Protein 1X91 (pdb70)

Secondary structure (DSSP, 8-state):
--STTTGGGGSS-HHHHHHHHHHTT--SSHHHHHHHHHHHHHHHHHHHHHHHHHHHHH---HHHHHHHHHHHHHHHHHHHHHHHHHHHHHTT-HHHHHHHHHHHHHHHHHHHHHHTT-SS--HHHHHHHHHHHHHHHHHHHHHHHSPP-

GO terms:
  GO:0048046 apoplast (C, IDA)
  GO:0005515 protein binding (F, IPI)
  GO:0009860 pollen tube growth (P, IDA)
  GO:0046910 pectinesterase inhibitor activity (F, IDA)

CATH classification: 1.20.140.40

Foldseek 3Di:
DACLVPVLVQFPCSVLSVCVCVVVVADSPLLRNLVVLLVVLLVLLVVLLVVLVVVLVVPDDPLSNVLSVLLNVLSVVLNVLSVQLVVCSVVLQLVRNLVSLVSS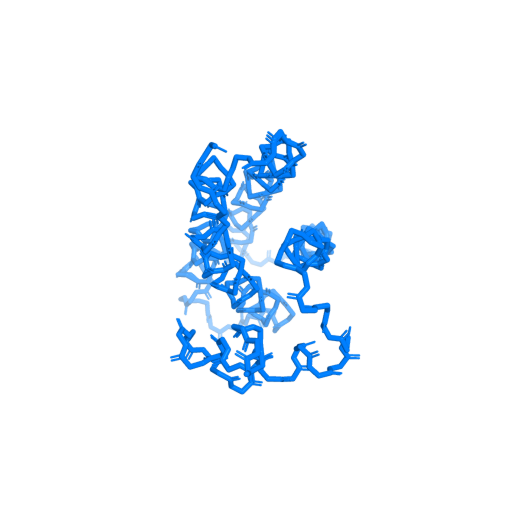LVSLVSSLVSCVPPPDDDVSSNVSSVSSNRSSRSSNSSSVPGDHD

Radius of gyration: 15.78 Å; Cα contacts (8 Å, |Δi|>4): 191; chains: 1; bounding box: 37×51×26 Å

Sequence (149 aa):
SSEMSTICDKTLNPSFCLKFLNTKFASANLQALAKTTLDSTQARATTQTLKKLQSIIDGGVDPRSKLAYRSCVDEYESSAIGNLEEAFFEHLASSGDGMMGMNMKVSSAALDGADTCLDDDVKRLRSVDSSVVNNSKTIKNLCGIALVISNMLPRN

Structure (mmCIF, N/CA/C/O backbone):
data_1X91
#
_entry.id   1X91
#
_cell.length_a   108.399
_cell.length_b   62.440
_cell.length_c   23.338
_cell.angle_alpha   90.00
_cell.angle_beta   94.05
_cell.angle_gamma   90.00
#
_symmetry.space_group_name_H-M   'C 1 2 1'
#
loop_
_entity.id
_entity.type
_entity.pdbx_description
1 polymer 'invertase/pectin methylesterase inhibitor family protein'
2 water water
#
loop_
_atom_site.group_PDB
_atom_site.id
_atom_site.type_symbol
_atom_site.label_atom_id
_atom_site.label_alt_id
_atom_site.label_comp_id
_atom_site.label_asym_id
_atom_site.label_entity_id
_atom_site.label_seq_id
_atom_site.pdbx_PDB_ins_code
_atom_site.Cartn_x
_atom_site.Cartn_y
_atom_site.Cartn_z
_atom_site.occupancy
_atom_site.B_iso_or_equiv
_atom_site.auth_seq_id
_atom_site.auth_comp_id
_atom_site.auth_asym_id
_atom_site.auth_atom_id
_atom_site.pdbx_PDB_model_num
ATOM 1 N N . SER A 1 5 ? 38.422 1.524 -5.247 1.00 38.83 1 SER A N 1
ATOM 2 C CA . SER A 1 5 ? 37.845 2.887 -5.088 1.00 38.35 1 SER A CA 1
ATOM 3 C C . SER A 1 5 ? 38.760 3.781 -4.241 1.00 36.81 1 SER A C 1
ATOM 4 O O . SER A 1 5 ? 39.003 3.501 -3.061 1.00 37.81 1 SER A O 1
ATOM 7 N N . SER A 1 6 ? 39.238 4.867 -4.845 1.00 34.84 2 SER A N 1
ATOM 8 C CA . SER A 1 6 ? 40.033 5.866 -4.130 1.00 31.82 2 SER A CA 1
ATOM 9 C C . SER A 1 6 ? 39.247 6.512 -2.991 1.00 30.18 2 SER A C 1
ATOM 10 O O . SER A 1 6 ? 38.024 6.602 -3.031 1.00 28.55 2 SER A O 1
ATOM 13 N N . GLU A 1 7 ? 39.970 6.992 -1.985 1.00 27.79 3 GLU A N 1
ATOM 14 C CA . GLU A 1 7 ? 39.350 7.726 -0.884 1.00 26.54 3 GLU A CA 1
ATOM 15 C C . GLU A 1 7 ? 38.658 8.956 -1.444 1.00 24.91 3 GLU A C 1
ATOM 16 O O . GLU A 1 7 ? 37.559 9.281 -1.047 1.00 24.66 3 GLU A O 1
ATOM 22 N N . MET A 1 8 ? 39.327 9.663 -2.364 1.00 23.18 4 MET A N 1
ATOM 23 C CA . MET A 1 8 ? 38.773 10.883 -2.943 1.00 21.56 4 MET A CA 1
ATOM 24 C C . MET A 1 8 ? 37.383 10.673 -3.523 1.00 22.10 4 MET A C 1
ATOM 25 O O . MET A 1 8 ? 36.500 11.568 -3.436 1.00 20.43 4 MET A O 1
ATOM 30 N N . SER A 1 9 ? 37.180 9.525 -4.160 1.00 22.31 5 SER A N 1
ATOM 31 C CA . SER A 1 9 ? 35.916 9.303 -4.872 1.00 22.65 5 SER A CA 1
ATOM 32 C C . SER A 1 9 ? 34.681 9.270 -3.965 1.00 23.01 5 SER A C 1
ATOM 33 O O . SER A 1 9 ? 33.551 9.396 -4.481 1.00 21.88 5 SER A O 1
ATOM 36 N N . THR A 1 10 ? 34.880 9.067 -2.656 1.00 23.54 6 THR A N 1
ATOM 37 C CA . THR A 1 10 ? 33.784 9.035 -1.683 1.00 24.18 6 THR A CA 1
ATOM 38 C C . THR A 1 10 ? 33.942 9.946 -0.483 1.00 23.91 6 THR A C 1
ATOM 39 O O . THR A 1 10 ? 33.084 9.935 0.398 1.00 24.67 6 THR A O 1
ATOM 43 N N . ILE A 1 11 ? 34.990 10.760 -0.451 1.00 23.26 7 ILE A N 1
ATOM 44 C CA . ILE A 1 11 ? 35.330 11.576 0.723 1.00 22.35 7 ILE A CA 1
ATOM 45 C C . ILE A 1 11 ? 34.267 12.592 1.219 1.00 20.44 7 ILE A C 1
ATOM 46 O O . ILE A 1 11 ? 34.289 13.058 2.353 1.00 19.76 7 ILE A O 1
ATOM 51 N N . CYS A 1 12 ? 33.320 12.941 0.364 1.00 19.51 8 CYS A N 1
ATOM 52 C CA . CYS A 1 12 ? 32.359 13.940 0.686 1.00 18.90 8 CYS A CA 1
ATOM 53 C C . CYS A 1 12 ? 31.425 13.546 1.794 1.00 20.20 8 CYS A C 1
ATOM 54 O O . CYS A 1 12 ? 30.864 14.410 2.445 1.00 20.83 8 CYS A O 1
ATOM 57 N N . ASP A 1 13 ? 31.280 12.234 2.027 1.00 21.11 9 ASP A N 1
ATOM 58 C CA . ASP A 1 13 ? 30.408 11.763 3.107 1.00 22.71 9 ASP A CA 1
ATOM 59 C C . ASP A 1 13 ? 30.864 12.140 4.514 1.00 23.20 9 ASP A C 1
ATOM 60 O O . ASP A 1 13 ? 30.092 12.015 5.471 1.00 23.62 9 ASP A O 1
ATOM 65 N N . LYS A 1 14 ? 32.083 12.665 4.624 1.00 23.20 10 LYS A N 1
ATOM 66 C CA . LYS A 1 14 ? 32.670 13.039 5.896 1.00 24.10 10 LYS A CA 1
ATOM 67 C C . LYS A 1 14 ? 32.662 14.544 6.158 1.00 24.71 10 LYS A C 1
ATOM 68 O O . LYS A 1 14 ? 33.282 15.018 7.127 1.00 25.11 10 LYS A O 1
ATOM 74 N N . THR A 1 15 ? 31.901 15.279 5.352 1.00 25.04 11 THR A N 1
ATOM 75 C CA . THR A 1 15 ? 31.784 16.749 5.454 1.00 25.28 11 THR A CA 1
ATOM 76 C C . THR A 1 15 ? 30.391 17.231 5.845 1.00 24.71 11 THR A C 1
ATOM 77 O O . THR A 1 15 ? 29.432 16.489 5.742 1.00 25.85 11 THR A O 1
ATOM 81 N N . LEU A 1 16 ? 30.284 18.497 6.297 1.00 25.22 12 LEU A N 1
ATOM 82 C CA . LEU A 1 16 ? 29.011 19.099 6.711 1.00 24.63 12 LEU A CA 1
ATOM 83 C C . LEU A 1 16 ? 28.097 19.479 5.573 1.00 24.42 12 LEU A C 1
ATOM 84 O O . LEU A 1 16 ? 26.871 19.520 5.741 1.00 24.89 12 LEU A O 1
ATOM 89 N N . ASN A 1 17 ? 28.687 19.747 4.397 1.00 22.75 13 ASN A N 1
ATOM 90 C CA . ASN A 1 17 ? 27.907 20.045 3.218 1.00 22.59 13 ASN A CA 1
ATOM 91 C C . ASN A 1 17 ? 28.459 19.123 2.139 1.00 21.28 13 ASN A C 1
ATOM 92 O O . ASN A 1 17 ? 29.360 19.480 1.367 1.00 19.75 13 ASN A O 1
ATOM 97 N N . PRO A 1 18 ? 27.957 17.897 2.106 1.00 21.02 14 PRO A N 1
ATOM 98 C CA . PRO A 1 18 ? 28.389 16.997 1.034 1.00 19.16 14 PRO A CA 1
ATOM 99 C C . PRO A 1 18 ? 28.038 17.546 -0.347 1.00 18.00 14 PRO A C 1
ATOM 100 O O . PRO A 1 18 ? 28.859 17.298 -1.233 1.00 18.05 14 PRO A O 1
ATOM 104 N N . SER A 1 19 ? 26.914 18.248 -0.555 1.00 16.80 15 SER A N 1
ATOM 105 C CA . SER A 1 19 ? 26.587 18.827 -1.861 1.00 16.51 15 SER A CA 1
ATOM 106 C C . SER A 1 19 ? 27.734 19.726 -2.319 1.00 15.89 15 SER A C 1
ATOM 107 O O . SER A 1 19 ? 28.218 19.610 -3.445 1.00 15.86 15 SER A O 1
ATOM 110 N N . PHE A 1 20 ? 28.156 20.624 -1.442 1.00 15.88 16 PHE A N 1
ATOM 111 C CA . PHE A 1 20 ? 29.266 21.508 -1.789 1.00 15.40 16 PHE A CA 1
ATOM 112 C C . PHE A 1 20 ? 30.520 20.745 -2.171 1.00 14.75 16 PHE A C 1
ATOM 113 O O . PHE A 1 20 ? 31.195 21.064 -3.168 1.00 14.98 16 PHE A O 1
ATOM 121 N N . CYS A 1 21 ? 30.855 19.733 -1.391 1.00 13.35 17 CYS A N 1
ATOM 122 C CA . CYS A 1 21 ? 32.049 18.943 -1.589 1.00 14.27 17 CYS A CA 1
ATOM 123 C C . CYS A 1 21 ? 31.966 18.189 -2.909 1.00 13.64 17 CYS A C 1
ATOM 124 O O . CYS A 1 21 ? 32.909 18.189 -3.655 1.00 14.02 17 CYS A O 1
ATOM 127 N N . LEU A 1 22 ? 30.814 17.590 -3.203 1.00 14.51 18 LEU A N 1
ATOM 128 C CA . LEU A 1 22 ? 30.633 16.920 -4.482 1.00 14.31 18 LEU A CA 1
ATOM 129 C C . LEU A 1 22 ? 30.794 17.882 -5.646 1.00 13.44 18 LEU A C 1
ATOM 130 O O . LEU A 1 22 ? 31.442 17.574 -6.618 1.00 14.24 18 LEU A O 1
ATOM 135 N N . LYS A 1 23 ? 30.204 19.062 -5.548 1.00 14.16 19 LYS A N 1
ATOM 136 C CA . LYS A 1 23 ? 30.382 20.060 -6.556 1.00 14.55 19 LYS A CA 1
ATOM 137 C C . LYS A 1 23 ? 31.851 20.393 -6.739 1.00 15.10 19 LYS A C 1
ATOM 138 O O . LYS A 1 23 ? 32.369 20.442 -7.856 1.00 14.88 19 LYS A O 1
ATOM 144 N N . PHE A 1 24 ? 32.518 20.647 -5.627 1.00 14.49 20 PHE A N 1
ATOM 145 C CA . PHE A 1 24 ? 33.924 21.045 -5.663 1.00 14.86 20 PHE A CA 1
ATOM 146 C C . PHE A 1 24 ? 34.814 19.978 -6.298 1.00 14.83 20 PHE A C 1
ATOM 147 O O . PHE A 1 24 ? 35.637 20.288 -7.209 1.00 16.37 20 PHE A O 1
ATOM 155 N N . LEU A 1 25 ? 34.684 18.727 -5.886 1.00 14.77 21 LEU A N 1
ATOM 156 C CA . LEU A 1 25 ? 35.606 17.714 -6.384 1.00 15.67 21 LEU A CA 1
ATOM 157 C C . LEU A 1 25 ? 35.313 17.354 -7.833 1.00 15.57 21 LEU A C 1
ATOM 158 O O . LEU A 1 25 ? 36.239 17.051 -8.600 1.00 16.55 21 LEU A O 1
ATOM 163 N N . ASN A 1 26 ? 34.042 17.388 -8.222 1.00 14.85 22 ASN A N 1
ATOM 164 C CA . ASN A 1 26 ? 33.729 17.154 -9.627 1.00 15.04 22 ASN A CA 1
ATOM 165 C C . ASN A 1 26 ? 34.132 18.305 -10.539 1.00 17.51 22 ASN A C 1
ATOM 166 O O . ASN A 1 26 ? 34.678 18.071 -11.623 1.00 17.18 22 ASN A O 1
ATOM 171 N N . THR A 1 27 ? 33.877 19.533 -10.095 1.00 18.51 23 THR A N 1
ATOM 172 C CA . THR A 1 27 ? 34.140 20.719 -10.924 1.00 21.26 23 THR A CA 1
ATOM 173 C C . THR A 1 27 ? 35.610 20.794 -11.253 1.00 22.17 23 THR A C 1
ATOM 174 O O . THR A 1 27 ? 35.986 21.242 -12.367 1.00 22.71 23 THR A O 1
ATOM 178 N N . LYS A 1 28 ? 36.442 20.357 -10.310 1.00 23.52 24 LYS A N 1
ATOM 179 C CA . LYS A 1 28 ? 37.893 20.396 -10.446 1.00 24.90 24 LYS A CA 1
ATOM 180 C C . LYS A 1 28 ? 38.570 19.041 -10.720 1.00 24.84 24 LYS A C 1
ATOM 181 O O . LYS A 1 28 ? 39.801 18.878 -10.552 1.00 25.80 24 LYS A O 1
ATOM 187 N N . PHE A 1 29 ? 37.784 18.074 -11.179 1.00 22.48 25 PHE A N 1
ATOM 188 C CA . PHE A 1 29 ? 38.275 16.747 -11.461 1.00 22.05 25 PHE A CA 1
ATOM 189 C C . PHE A 1 29 ? 39.381 16.351 -10.509 1.00 22.96 25 PHE A C 1
ATOM 190 O O . PHE A 1 29 ? 40.548 16.228 -10.876 1.00 23.55 25 PHE A O 1
ATOM 198 N N . ALA A 1 30 ? 38.993 16.172 -9.270 1.00 21.39 26 ALA A N 1
ATOM 199 C CA . ALA A 1 30 ? 39.931 16.123 -8.171 1.00 20.68 26 ALA A CA 1
ATOM 200 C C . ALA A 1 30 ? 40.913 14.988 -8.375 1.00 20.08 26 ALA A C 1
ATOM 201 O O . ALA A 1 30 ? 40.518 13.874 -8.762 1.00 20.43 26 ALA A O 1
ATOM 203 N N . SER A 1 31 ? 42.190 15.266 -8.097 1.00 18.06 27 SER A N 1
ATOM 204 C CA . SER A 1 31 ? 43.206 14.237 -8.075 1.00 18.44 27 SER A CA 1
ATOM 205 C C . SER A 1 31 ? 42.856 13.159 -7.077 1.00 17.45 27 SER A C 1
ATOM 206 O O . SER A 1 31 ? 42.301 13.427 -5.986 1.00 17.94 27 SER A O 1
ATOM 209 N N . ALA A 1 32 ? 43.163 11.924 -7.427 1.00 18.63 28 ALA A N 1
ATOM 210 C CA . ALA A 1 32 ? 43.056 10.837 -6.472 1.00 18.90 28 ALA A CA 1
ATOM 211 C C . ALA A 1 32 ? 44.266 10.763 -5.553 1.00 18.21 28 ALA A C 1
ATOM 212 O O . ALA A 1 32 ? 44.243 10.015 -4.584 1.00 19.77 28 ALA A O 1
ATOM 214 N N . ASN A 1 33 ? 45.320 11.520 -5.868 1.00 17.25 29 ASN A N 1
ATOM 215 C CA . ASN A 1 33 ? 46.542 11.634 -5.042 1.00 16.62 29 ASN A CA 1
ATOM 216 C C . ASN A 1 33 ? 46.243 12.607 -3.909 1.00 16.33 29 ASN A C 1
ATOM 217 O O . ASN A 1 33 ? 46.002 13.751 -4.174 1.00 13.61 29 ASN A O 1
ATOM 222 N N . LEU A 1 34 ? 46.180 12.136 -2.668 1.00 15.72 30 LEU A N 1
ATOM 223 C CA . LEU A 1 34 ? 45.699 13.004 -1.578 1.00 14.93 30 LEU A CA 1
ATOM 224 C C . LEU A 1 34 ? 46.611 14.193 -1.314 1.00 14.51 30 LEU A C 1
ATOM 225 O O . LEU A 1 34 ? 46.120 15.241 -0.951 1.00 12.71 30 LEU A O 1
ATOM 230 N N . GLN A 1 35 ? 47.896 14.068 -1.532 1.00 13.96 31 GLN A N 1
ATOM 231 C CA . GLN A 1 35 ? 48.798 15.193 -1.353 1.00 13.38 31 GLN A CA 1
ATOM 232 C C . GLN A 1 35 ? 48.475 16.285 -2.386 1.00 13.83 31 GLN A C 1
ATOM 233 O O . GLN A 1 35 ? 48.406 17.481 -2.071 1.00 12.60 31 GLN A O 1
ATOM 239 N N . ALA A 1 36 ? 48.269 15.890 -3.633 1.00 11.77 32 ALA A N 1
ATOM 240 C CA . ALA A 1 36 ? 47.921 16.828 -4.678 1.00 10.97 32 ALA A CA 1
ATOM 241 C C . ALA A 1 36 ? 46.568 17.452 -4.433 1.00 12.12 32 ALA A C 1
ATOM 242 O O . ALA A 1 36 ? 46.379 18.649 -4.644 1.00 12.14 32 ALA A O 1
ATOM 244 N N . LEU A 1 37 ? 45.594 16.644 -4.001 1.00 10.99 33 LEU A N 1
ATOM 245 C CA . LEU A 1 37 ? 44.273 17.169 -3.707 1.00 11.08 33 LEU A CA 1
ATOM 246 C C . LEU A 1 37 ? 44.273 18.130 -2.480 1.00 10.60 33 LEU A C 1
ATOM 247 O O . LEU A 1 37 ? 43.592 19.149 -2.527 1.00 9.90 33 LEU A O 1
ATOM 252 N N . ALA A 1 38 ? 45.058 17.849 -1.448 1.00 11.38 34 ALA A N 1
ATOM 253 C CA . ALA A 1 38 ? 45.267 18.806 -0.348 1.00 10.52 34 ALA A CA 1
ATOM 254 C C . ALA A 1 38 ? 45.743 20.140 -0.871 1.00 10.17 34 ALA A C 1
ATOM 255 O O . ALA A 1 38 ? 45.234 21.184 -0.445 1.00 9.75 34 ALA A O 1
ATOM 257 N N . LYS A 1 39 ? 46.690 20.126 -1.805 1.00 9.53 35 LYS A N 1
ATOM 258 C CA . LYS A 1 39 ? 47.265 21.390 -2.281 1.00 10.41 35 LYS A CA 1
ATOM 259 C C . LYS A 1 39 ? 46.225 22.145 -3.104 1.00 9.54 35 LYS A C 1
ATOM 260 O O . LYS A 1 39 ? 46.052 23.381 -2.910 1.00 11.02 35 LYS A O 1
ATOM 266 N N . THR A 1 40 ? 45.504 21.474 -4.002 1.00 8.96 36 THR A N 1
ATOM 267 C CA . THR A 1 40 ? 44.523 22.260 -4.782 1.00 10.48 36 THR A CA 1
ATOM 268 C C . THR A 1 40 ? 43.400 22.752 -3.908 1.00 10.25 36 THR A C 1
ATOM 269 O O . THR A 1 40 ? 42.869 23.837 -4.169 1.00 10.30 36 THR A O 1
ATOM 273 N N . THR A 1 41 ? 43.041 22.048 -2.862 1.00 8.77 37 THR A N 1
ATOM 274 C CA . THR A 1 41 ? 42.020 22.496 -1.944 1.00 10.91 37 THR A CA 1
ATOM 275 C C . THR A 1 41 ? 42.471 23.726 -1.171 1.00 9.60 37 THR A C 1
ATOM 276 O O . THR A 1 41 ? 41.716 24.678 -1.023 1.00 10.05 37 THR A O 1
ATOM 280 N N . LEU A 1 42 ? 43.683 23.668 -0.650 1.00 10.37 38 LEU A N 1
ATOM 281 C CA . LEU A 1 42 ? 44.272 24.833 0.005 1.00 10.44 38 LEU A CA 1
ATOM 282 C C . LEU A 1 42 ? 44.322 26.034 -0.940 1.00 10.52 38 LEU A C 1
ATOM 283 O O . LEU A 1 42 ? 44.054 27.180 -0.517 1.00 9.78 38 LEU A O 1
ATOM 288 N N . ASP A 1 43 ? 44.685 25.818 -2.185 1.00 9.73 39 ASP A N 1
ATOM 289 C CA . ASP A 1 43 ? 44.735 26.918 -3.144 1.00 9.60 39 ASP A CA 1
ATOM 290 C C . ASP A 1 43 ? 43.392 27.593 -3.224 1.00 9.33 39 ASP A C 1
ATOM 291 O O . ASP A 1 43 ? 43.298 28.816 -3.185 1.00 9.80 39 ASP A O 1
ATOM 296 N N . SER A 1 44 ? 42.317 26.821 -3.347 1.00 9.41 40 SER A N 1
ATOM 297 C CA . SER A 1 44 ? 41.007 27.445 -3.503 1.00 9.47 40 SER A CA 1
ATOM 298 C C . SER A 1 44 ? 40.631 28.210 -2.251 1.00 9.15 40 SER A C 1
ATOM 299 O O . SER A 1 44 ? 39.980 29.285 -2.296 1.00 10.30 40 SER A O 1
ATOM 302 N N . THR A 1 45 ? 40.967 27.642 -1.108 1.00 9.60 41 THR A N 1
ATOM 303 C CA . THR A 1 45 ? 40.610 28.203 0.184 1.00 10.24 41 THR A CA 1
ATOM 304 C C . THR A 1 45 ? 41.329 29.523 0.370 1.00 10.48 41 THR A C 1
ATOM 305 O O . THR A 1 45 ? 40.693 30.541 0.738 1.00 9.98 41 THR A O 1
ATOM 309 N N . GLN A 1 46 ? 42.615 29.562 0.071 1.00 10.59 42 GLN A N 1
ATOM 310 C CA . GLN A 1 46 ? 43.393 30.809 0.226 1.00 12.18 42 GLN A CA 1
ATOM 311 C C . GLN A 1 46 ? 42.885 31.864 -0.750 1.00 11.94 42 GLN A C 1
ATOM 312 O O . GLN A 1 46 ? 42.799 33.055 -0.389 1.00 12.38 42 GLN A O 1
ATOM 318 N N . ALA A 1 47 ? 42.572 31.458 -1.980 1.00 10.87 43 ALA A N 1
ATOM 319 C CA . ALA A 1 47 ? 42.047 32.454 -2.970 1.00 11.21 43 ALA A CA 1
ATOM 320 C C . ALA A 1 47 ? 40.754 33.049 -2.437 1.00 12.89 43 ALA A C 1
ATOM 321 O O . ALA A 1 47 ? 40.585 34.261 -2.481 1.00 12.52 43 ALA A O 1
ATOM 323 N N . ARG A 1 48 ? 39.844 32.238 -1.937 1.00 13.07 44 ARG A N 1
ATOM 324 C CA . ARG A 1 48 ? 38.591 32.728 -1.374 1.00 13.50 44 ARG A CA 1
ATOM 325 C C . ARG A 1 48 ? 38.775 33.664 -0.173 1.00 14.18 44 ARG A C 1
ATOM 326 O O . ARG A 1 48 ? 38.098 34.667 -0.055 1.00 13.61 44 ARG A O 1
ATOM 334 N N . ALA A 1 49 ? 39.726 33.353 0.692 1.00 12.70 45 ALA A N 1
ATOM 335 C CA . ALA A 1 49 ? 39.996 34.131 1.891 1.00 12.53 45 ALA A CA 1
ATOM 336 C C . ALA A 1 49 ? 40.496 35.482 1.507 1.00 13.15 45 ALA A C 1
ATOM 337 O O . ALA A 1 49 ? 40.049 36.516 2.037 1.00 14.95 45 ALA A O 1
ATOM 339 N N A THR A 1 50 ? 41.401 35.497 0.547 0.50 12.84 46 THR A N 1
ATOM 340 N N B THR A 1 50 ? 41.632 35.496 0.407 0.50 13.86 46 THR A N 1
ATOM 341 C CA A THR A 1 50 ? 41.988 36.729 0.070 0.50 14.12 46 THR A CA 1
ATOM 342 C CA B THR A 1 50 ? 42.224 36.828 0.157 0.50 15.03 46 THR A CA 1
ATOM 343 C C A THR A 1 50 ? 40.932 37.614 -0.613 0.50 13.55 46 THR A C 1
ATOM 344 C C B THR A 1 50 ? 41.179 37.698 -0.542 0.50 14.99 46 THR A C 1
ATOM 345 O O A THR A 1 50 ? 40.879 38.827 -0.399 0.50 15.52 46 THR A O 1
ATOM 346 O O B THR A 1 50 ? 40.999 38.883 -0.246 0.50 17.06 46 THR A O 1
ATOM 353 N N . GLN A 1 51 ? 40.090 37.016 -1.429 1.00 14.27 47 GLN A N 1
ATOM 354 C CA . GLN A 1 51 ? 39.002 37.771 -2.073 1.00 14.46 47 GLN A CA 1
ATOM 355 C C . GLN A 1 51 ? 38.083 38.361 -1.010 1.00 14.72 47 GLN A C 1
ATOM 356 O O . GLN A 1 51 ? 37.570 39.493 -1.164 1.00 15.76 47 GLN A O 1
ATOM 362 N N . THR A 1 52 ? 37.811 37.607 0.043 1.00 15.37 48 THR A N 1
ATOM 363 C CA . THR A 1 52 ? 36.861 38.023 1.073 1.00 14.44 48 THR A CA 1
ATOM 364 C C . THR A 1 52 ? 37.411 39.160 1.879 1.00 14.67 48 THR A C 1
ATOM 365 O O . THR A 1 52 ? 36.661 40.105 2.221 1.00 14.92 48 THR A O 1
ATOM 369 N N . LEU A 1 53 ? 38.695 39.096 2.233 1.00 14.55 49 LEU A N 1
ATOM 370 C CA . LEU A 1 53 ? 39.348 40.246 2.879 1.00 15.50 49 LEU A CA 1
ATOM 371 C C . LEU A 1 53 ? 39.176 41.538 2.039 1.00 16.24 49 LEU A C 1
ATOM 372 O O . LEU A 1 53 ? 38.791 42.584 2.586 1.00 16.48 49 LEU A O 1
ATOM 377 N N . LYS A 1 54 ? 39.394 41.443 0.741 1.00 16.68 50 LYS A N 1
ATOM 378 C CA . LYS A 1 54 ? 39.205 42.575 -0.148 1.00 18.25 50 LYS A CA 1
ATOM 379 C C . LYS A 1 54 ? 37.779 43.085 -0.187 1.00 18.47 50 LYS A C 1
ATOM 380 O O . LYS A 1 54 ? 37.562 44.298 -0.132 1.00 19.08 50 LYS A O 1
ATOM 386 N N . LYS A 1 55 ? 36.818 42.177 -0.247 1.00 18.01 51 LYS A N 1
ATOM 387 C CA . LYS A 1 55 ? 35.411 42.545 -0.227 1.00 18.22 51 LYS A CA 1
ATOM 388 C C . LYS A 1 55 ? 35.077 43.257 1.075 1.00 16.59 51 LYS A C 1
ATOM 389 O O . LYS A 1 55 ? 34.393 44.272 1.053 1.00 17.66 51 LYS A O 1
ATOM 395 N N . LEU A 1 56 ? 35.505 42.715 2.212 1.00 15.21 52 LEU A N 1
ATOM 396 C CA . LEU A 1 56 ? 35.234 43.323 3.525 1.00 14.58 52 LEU A CA 1
ATOM 397 C C . LEU A 1 56 ? 35.757 44.772 3.592 1.00 15.90 52 LEU A C 1
ATOM 398 O O . LEU A 1 56 ? 35.052 45.708 4.093 1.00 16.30 52 LEU A O 1
ATOM 403 N N . GLN A 1 57 ? 36.982 44.959 3.106 1.00 17.30 53 GLN A N 1
ATOM 404 C CA . GLN A 1 57 ? 37.579 46.289 3.116 1.00 18.88 53 GLN A CA 1
ATOM 405 C C . GLN A 1 57 ? 36.802 47.240 2.243 1.00 18.31 53 GLN A C 1
ATOM 406 O O . GLN A 1 57 ? 36.668 48.429 2.617 1.00 19.75 53 GLN A O 1
ATOM 412 N N . SER A 1 58 ? 36.308 46.764 1.107 1.00 18.96 54 SER A N 1
ATOM 413 C CA . SER A 1 58 ? 35.527 47.585 0.182 1.00 19.52 54 SER A CA 1
ATOM 414 C C . SER A 1 58 ? 34.244 48.045 0.866 1.00 19.50 54 SER A C 1
ATOM 415 O O . SER A 1 58 ? 33.833 49.231 0.759 1.00 20.17 54 SER A O 1
ATOM 418 N N . ILE A 1 59 ? 33.601 47.129 1.578 1.00 18.60 55 ILE A N 1
ATOM 419 C CA . ILE A 1 59 ? 32.334 47.444 2.267 1.00 18.15 55 ILE A CA 1
ATOM 420 C C . ILE A 1 59 ? 32.587 48.502 3.353 1.00 18.08 55 ILE A C 1
ATOM 421 O O . ILE A 1 59 ? 31.887 49.530 3.439 1.00 18.12 55 ILE A O 1
ATOM 426 N N . ILE A 1 60 ? 33.581 48.269 4.191 1.00 17.27 56 ILE A N 1
ATOM 427 C CA . ILE A 1 60 ? 33.961 49.193 5.239 1.00 17.80 56 ILE A CA 1
ATOM 428 C C . ILE A 1 60 ? 34.272 50.567 4.655 1.00 18.91 56 ILE A C 1
ATOM 429 O O . ILE A 1 60 ? 33.806 51.578 5.164 1.00 18.93 56 ILE A O 1
ATOM 434 N N . ASP A 1 61 ? 35.039 50.587 3.574 1.00 20.35 57 ASP A N 1
ATOM 435 C CA . ASP A 1 61 ? 35.492 51.855 2.982 1.00 20.59 57 ASP A CA 1
ATOM 436 C C . ASP A 1 61 ? 34.310 52.660 2.432 1.00 20.70 57 ASP A C 1
ATOM 437 O O . ASP A 1 61 ? 34.357 53.898 2.478 1.00 22.39 57 ASP A O 1
ATOM 442 N N . GLY A 1 62 ? 33.275 51.991 1.934 1.00 19.85 58 GLY A N 1
ATOM 443 C CA . GLY A 1 62 ? 32.063 52.623 1.392 1.00 19.96 58 GLY A CA 1
ATOM 444 C C . GLY A 1 62 ? 31.202 53.299 2.464 1.00 20.27 58 GLY A C 1
ATOM 445 O O . GLY A 1 62 ? 30.441 54.225 2.173 1.00 21.83 58 GLY A O 1
ATOM 446 N N . GLY A 1 63 ? 31.312 52.866 3.707 1.00 19.65 59 GLY A N 1
ATOM 447 C CA . GLY A 1 63 ? 30.690 53.568 4.820 1.00 19.16 59 GLY A CA 1
ATOM 448 C C . GLY A 1 63 ? 29.427 52.841 5.244 1.00 18.37 59 GLY A C 1
ATOM 449 O O . GLY A 1 63 ? 28.364 52.970 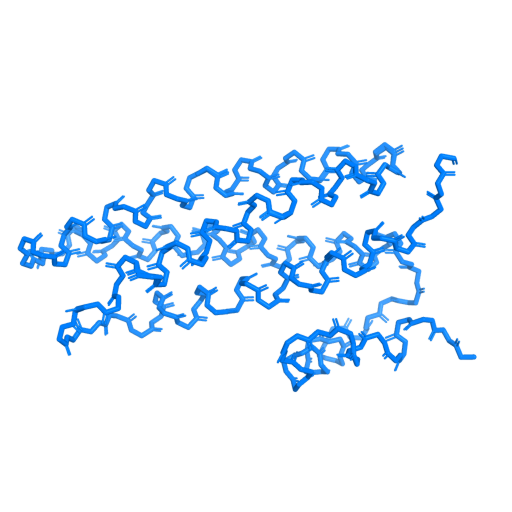4.631 1.00 18.00 59 GLY A O 1
ATOM 450 N N . VAL A 1 64 ? 29.550 52.045 6.300 1.00 17.04 60 VAL A N 1
ATOM 451 C CA . VAL A 1 64 ? 28.395 51.364 6.852 1.00 16.83 60 VAL A CA 1
ATOM 452 C C . VAL A 1 64 ? 28.120 51.924 8.244 1.00 15.84 60 VAL A C 1
ATOM 453 O O . VAL A 1 64 ? 28.866 52.747 8.758 1.00 17.30 60 VAL A O 1
ATOM 457 N N . ASP A 1 65 ? 27.029 51.455 8.843 1.00 16.41 61 ASP A N 1
ATOM 458 C CA . ASP A 1 65 ? 26.619 51.857 10.196 1.00 16.81 61 ASP A CA 1
ATOM 459 C C . ASP A 1 65 ? 27.573 51.234 11.216 1.00 19.11 61 ASP A C 1
ATOM 460 O O . ASP A 1 65 ? 28.304 50.269 10.882 1.00 17.99 61 ASP A O 1
ATOM 465 N N . PRO A 1 66 ? 27.585 51.758 12.436 1.00 19.43 62 PRO A N 1
ATOM 466 C CA . PRO A 1 66 ? 28.509 51.265 13.461 1.00 20.24 62 PRO A CA 1
ATOM 467 C C . PRO A 1 66 ? 28.407 49.797 13.800 1.00 20.61 62 PRO A C 1
ATOM 468 O O . PRO A 1 66 ? 29.467 49.193 14.094 1.00 21.30 62 PRO A O 1
ATOM 472 N N . ARG A 1 67 ? 27.222 49.224 13.773 1.00 20.53 63 ARG A N 1
ATOM 473 C CA . ARG A 1 67 ? 27.095 47.793 14.116 1.00 21.63 63 ARG A CA 1
ATOM 474 C C . ARG A 1 67 ? 27.752 46.930 13.010 1.00 21.84 63 ARG A C 1
ATOM 475 O O . ARG A 1 67 ? 28.616 46.066 13.298 1.00 20.68 63 ARG A O 1
ATOM 483 N N . SER A 1 68 ? 27.365 47.167 11.767 1.00 19.07 64 SER A N 1
ATOM 484 C CA . SER A 1 68 ? 28.037 46.556 10.609 1.00 18.29 64 SER A CA 1
ATOM 485 C C . SER A 1 68 ? 29.538 46.783 10.610 1.00 18.50 64 SER A C 1
ATOM 486 O O . SER A 1 68 ? 30.313 45.876 10.313 1.00 17.64 64 SER A O 1
ATOM 489 N N . LYS A 1 69 ? 29.969 47.993 10.937 1.00 16.88 65 LYS A N 1
ATOM 490 C CA . LYS A 1 69 ? 31.392 48.319 10.882 1.00 18.84 65 LYS A CA 1
ATOM 491 C C . LYS A 1 69 ? 32.187 47.468 11.878 1.00 19.67 65 LYS A C 1
ATOM 492 O O . LYS A 1 69 ? 33.262 46.976 11.538 1.00 19.98 65 LYS A O 1
ATOM 498 N N . LEU A 1 70 ? 31.655 47.268 13.069 1.00 19.77 66 LEU A N 1
ATOM 499 C CA . LEU A 1 70 ? 32.375 46.517 14.089 1.00 20.86 66 LEU A CA 1
ATOM 500 C C . LEU A 1 70 ? 32.404 45.070 13.641 1.00 20.62 66 LEU A C 1
ATOM 501 O O . LEU A 1 70 ? 33.450 44.397 13.742 1.00 22.03 66 LEU A O 1
ATOM 506 N N . ALA A 1 71 ? 31.295 44.584 13.118 1.00 19.00 67 ALA A N 1
ATOM 507 C CA . ALA A 1 71 ? 31.223 43.190 12.665 1.00 19.09 67 ALA A CA 1
ATOM 508 C C . ALA A 1 71 ? 32.185 42.905 11.529 1.00 18.50 67 ALA A C 1
ATOM 509 O O . ALA A 1 71 ? 32.901 41.896 11.549 1.00 18.08 67 ALA A O 1
ATOM 511 N N . TYR A 1 72 ? 32.185 43.741 10.514 1.00 17.06 68 TYR A N 1
ATOM 512 C CA . TYR A 1 72 ? 33.050 43.540 9.359 1.00 16.33 68 TYR A CA 1
ATOM 513 C C . TYR A 1 72 ? 34.523 43.736 9.725 1.00 17.36 68 TYR A C 1
ATOM 514 O O . TYR A 1 72 ? 35.382 43.068 9.150 1.00 15.12 68 TYR A O 1
ATOM 523 N N . ARG A 1 73 ? 34.815 44.631 10.656 1.00 17.07 69 ARG A N 1
ATOM 524 C CA . ARG A 1 73 ? 36.176 44.820 11.151 1.00 18.22 69 ARG A CA 1
ATOM 525 C C . ARG A 1 73 ? 36.667 43.596 11.920 1.00 17.77 69 ARG A C 1
ATOM 526 O O . ARG A 1 73 ? 37.835 43.212 11.774 1.00 18.81 69 ARG A O 1
ATOM 534 N N . SER A 1 74 ? 35.775 42.973 12.697 1.00 17.70 70 SER A N 1
ATOM 535 C CA . SER A 1 74 ? 36.073 41.708 13.355 1.00 18.59 70 SER A CA 1
ATOM 536 C C . SER A 1 74 ? 36.351 40.638 12.279 1.00 17.32 70 SER A C 1
ATOM 537 O O . SER A 1 74 ? 37.296 39.792 12.419 1.00 16.61 70 SER A O 1
ATOM 540 N N . CYS A 1 75 ? 35.556 40.645 11.223 1.00 15.96 71 CYS A N 1
ATOM 541 C CA . CYS A 1 75 ? 35.755 39.721 10.110 1.00 16.01 71 CYS A CA 1
ATOM 542 C C . CYS A 1 75 ? 37.135 39.957 9.475 1.00 16.61 71 CYS A C 1
ATOM 543 O O . CYS A 1 75 ? 37.841 39.005 9.149 1.00 14.87 71 CYS A O 1
ATOM 546 N N . VAL A 1 76 ? 37.560 41.210 9.350 1.00 15.98 72 VAL A N 1
ATOM 547 C CA . VAL A 1 76 ? 38.863 41.491 8.744 1.00 16.35 72 VAL A CA 1
ATOM 548 C C . VAL A 1 76 ? 39.984 40.896 9.602 1.00 15.98 72 VAL A C 1
ATOM 549 O O . VAL A 1 76 ? 40.895 40.282 9.069 1.00 15.75 72 VAL A O 1
ATOM 553 N N . ASP A 1 77 ? 39.878 41.063 10.909 1.00 16.11 73 ASP A N 1
ATOM 554 C CA . ASP A 1 77 ? 40.874 40.527 11.826 1.00 16.76 73 ASP A CA 1
ATOM 555 C C . ASP A 1 77 ? 40.892 39.010 11.701 1.00 15.93 73 ASP A C 1
ATOM 556 O O . ASP A 1 77 ? 41.976 38.418 11.666 1.00 15.58 73 ASP A O 1
ATOM 561 N N . GLU A 1 78 ? 39.728 38.378 11.650 1.00 14.79 74 GLU A N 1
ATOM 562 C CA . GLU A 1 78 ? 39.654 36.914 11.558 1.00 13.65 74 GLU A CA 1
ATOM 563 C C . GLU A 1 78 ? 40.248 36.428 10.247 1.00 14.06 74 GLU A C 1
ATOM 564 O O . GLU A 1 78 ? 40.933 35.393 10.218 1.00 13.14 74 GLU A O 1
ATOM 570 N N . TYR A 1 79 ? 39.998 37.143 9.152 1.00 12.02 75 TYR A N 1
ATOM 571 C CA . TYR A 1 79 ? 40.514 36.755 7.866 1.00 12.64 75 TYR A CA 1
ATOM 572 C C . TYR A 1 79 ? 42.018 36.989 7.714 1.00 12.94 75 TYR A C 1
ATOM 573 O O . TYR A 1 79 ? 42.686 36.199 7.045 1.00 12.09 75 TYR A O 1
ATOM 582 N N . GLU A 1 80 ? 42.538 38.080 8.293 1.00 12.59 76 GLU A N 1
ATOM 583 C CA . GLU A 1 80 ? 43.972 38.290 8.293 1.00 14.14 76 GLU A CA 1
ATOM 584 C C . GLU A 1 80 ? 44.671 37.087 8.999 1.00 12.43 76 GLU A C 1
ATOM 585 O O . GLU A 1 80 ? 45.635 36.543 8.498 1.00 14.87 76 GLU A O 1
ATOM 591 N N A SER A 1 81 ? 44.085 36.656 10.099 0.50 12.17 77 SER A N 1
ATOM 592 N N B SER A 1 81 ? 43.934 36.598 10.297 0.50 13.35 77 SER A N 1
ATOM 593 C CA A SER A 1 81 ? 44.614 35.531 10.865 0.50 11.90 77 SER A CA 1
ATOM 594 C CA B SER A 1 81 ? 44.633 35.527 11.007 0.50 13.64 77 SER A CA 1
ATOM 595 C C A SER A 1 81 ? 44.409 34.247 10.089 0.50 12.23 77 SER A C 1
ATOM 596 C C B SER A 1 81 ? 44.529 34.243 10.194 0.50 14.46 77 SER A C 1
ATOM 597 O O A SER A 1 81 ? 45.301 33.396 10.037 0.50 11.51 77 SER A O 1
ATOM 598 O O B SER A 1 81 ? 45.451 33.436 10.091 0.50 13.18 77 SER A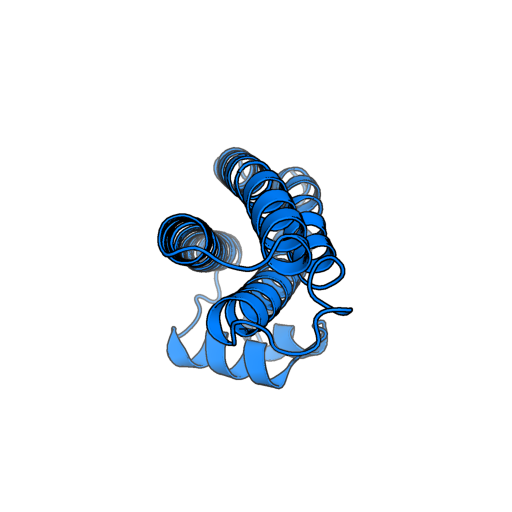 O 1
ATOM 603 N N . ALA A 1 82 ? 43.248 34.093 9.478 1.00 11.65 78 ALA A N 1
ATOM 604 C CA . ALA A 1 82 ? 42.986 32.866 8.743 1.00 10.56 78 ALA A CA 1
ATOM 605 C C . ALA A 1 82 ? 43.941 32.714 7.570 1.00 11.42 78 ALA A C 1
ATOM 606 O O . ALA A 1 82 ? 44.414 31.621 7.281 1.00 11.62 78 ALA A O 1
ATOM 608 N N . ILE A 1 83 ? 44.213 33.814 6.883 1.00 11.93 79 ILE A N 1
ATOM 609 C CA . ILE A 1 83 ? 45.144 33.808 5.780 1.00 12.08 79 ILE A CA 1
ATOM 610 C C . ILE A 1 83 ? 46.523 33.371 6.244 1.00 11.83 79 ILE A C 1
ATOM 611 O O . ILE A 1 83 ? 47.153 32.580 5.567 1.00 10.59 79 ILE A O 1
ATOM 616 N N . GLY A 1 84 ? 47.003 33.887 7.376 1.00 11.42 80 GLY A N 1
ATOM 617 C CA . GLY A 1 84 ? 48.250 33.416 7.947 1.00 10.99 80 GLY A CA 1
ATOM 618 C C . GLY A 1 84 ? 48.249 31.954 8.289 1.00 12.37 80 GLY A C 1
ATOM 619 O O . GLY A 1 84 ? 49.242 31.265 8.072 1.00 12.04 80 GLY A O 1
ATOM 620 N N . ASN A 1 85 ? 47.123 31.499 8.839 1.00 10.94 81 ASN A N 1
ATOM 621 C CA . ASN A 1 85 ? 46.981 30.086 9.192 1.00 11.18 81 ASN A CA 1
ATOM 622 C C . ASN A 1 85 ? 47.019 29.236 7.961 1.00 11.04 81 ASN A C 1
ATOM 623 O O . ASN A 1 85 ? 47.673 28.181 7.985 1.00 9.90 81 ASN A O 1
ATOM 628 N N . LEU A 1 86 ? 46.421 29.680 6.860 1.00 9.91 82 LEU A N 1
ATOM 629 C CA . LEU A 1 86 ? 46.471 28.869 5.631 1.00 8.30 82 LEU A CA 1
ATOM 630 C C . LEU A 1 86 ? 47.846 28.881 4.990 1.00 10.00 82 LEU A C 1
ATOM 631 O O . LEU A 1 86 ? 48.281 27.877 4.432 1.00 11.50 82 LEU A O 1
ATOM 636 N N . GLU A 1 87 ? 48.597 29.966 5.160 1.00 10.10 83 GLU A N 1
ATOM 637 C CA . GLU A 1 87 ? 49.994 30.045 4.703 1.00 10.62 83 GLU A CA 1
ATOM 638 C C . GLU A 1 87 ? 50.808 28.973 5.438 1.00 9.41 83 GLU A C 1
ATOM 639 O O . GLU A 1 87 ? 51.593 28.282 4.822 1.00 11.30 83 GLU A O 1
ATOM 645 N N . GLU A 1 88 ? 50.603 28.866 6.764 1.00 10.22 84 GLU A N 1
ATOM 646 C CA . GLU A 1 88 ? 51.322 27.842 7.558 1.00 10.33 84 GLU A CA 1
ATOM 647 C C . GLU A 1 88 ? 50.871 26.451 7.166 1.00 9.94 84 GLU A C 1
ATOM 648 O O . GLU A 1 88 ? 51.697 25.535 7.090 1.00 10.90 84 GLU A O 1
ATOM 654 N N . ALA A 1 89 ? 49.594 26.305 6.868 1.00 9.86 85 ALA A N 1
ATOM 655 C CA . ALA A 1 89 ? 49.073 25.017 6.453 1.00 10.05 85 ALA A CA 1
ATOM 656 C C . ALA A 1 89 ? 49.832 24.550 5.200 1.00 10.60 85 ALA A C 1
ATOM 657 O O . ALA A 1 89 ? 50.239 23.388 5.086 1.00 10.16 85 ALA A O 1
ATOM 659 N N A PHE A 1 90 ? 50.052 25.460 4.260 0.50 9.51 86 PHE A N 1
ATOM 660 N N B PHE A 1 90 ? 50.037 25.438 4.125 0.50 9.62 86 PHE A N 1
ATOM 661 C CA A PHE A 1 90 ? 50.841 25.152 3.061 0.50 9.55 86 PHE A CA 1
ATOM 662 C CA B PHE A 1 90 ? 50.794 25.131 2.923 0.50 10.23 86 PHE A CA 1
ATOM 663 C C A PHE A 1 90 ? 52.268 24.709 3.428 0.50 10.16 86 PHE A C 1
ATOM 664 C C B PHE A 1 90 ? 52.164 24.614 3.349 0.50 10.69 86 PHE A C 1
ATOM 665 O O A PHE A 1 90 ? 52.792 23.779 2.844 0.50 10.09 86 PHE A O 1
ATOM 666 O O B PHE A 1 90 ? 52.765 23.768 2.719 0.50 10.53 86 PHE A O 1
ATOM 681 N N . GLU A 1 91 ? 52.910 25.430 4.334 1.00 10.28 87 GLU A N 1
ATOM 682 C CA . GLU A 1 91 ? 54.269 25.107 4.750 1.00 10.66 87 GLU A CA 1
ATOM 683 C C . GLU A 1 91 ? 54.374 23.725 5.263 1.00 11.37 87 GLU A C 1
ATOM 684 O O . GLU A 1 91 ? 55.322 23.011 4.907 1.00 11.22 87 GLU A O 1
ATOM 690 N N . HIS A 1 92 ? 53.393 23.324 6.080 1.00 9.65 88 HIS A N 1
ATOM 691 C CA . HIS A 1 92 ? 53.426 21.953 6.630 1.00 10.27 88 HIS A CA 1
ATOM 692 C C . HIS A 1 92 ? 53.067 20.912 5.600 1.00 10.28 88 HIS A C 1
ATOM 693 O O . HIS A 1 92 ? 53.693 19.836 5.548 1.00 11.79 88 HIS A O 1
ATOM 700 N N . LEU A 1 93 ? 52.101 21.199 4.747 1.00 10.83 89 LEU A N 1
ATOM 701 C CA . LEU A 1 93 ? 51.785 20.302 3.613 1.00 10.09 89 LEU A CA 1
ATOM 702 C C . LEU A 1 93 ? 53.003 20.010 2.747 1.00 11.32 89 LEU A C 1
ATOM 703 O O . LEU A 1 93 ? 53.219 18.864 2.386 1.00 13.03 89 LEU A O 1
ATOM 708 N N . ALA A 1 94 ? 53.836 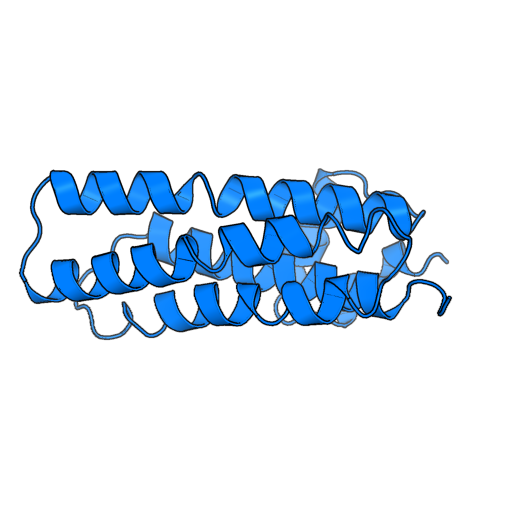21.003 2.511 1.00 12.58 90 ALA A N 1
ATOM 709 C CA . ALA A 1 94 ? 55.041 20.902 1.672 1.00 12.27 90 ALA A CA 1
ATOM 710 C C . ALA A 1 94 ? 56.017 19.920 2.307 1.00 14.01 90 ALA A C 1
ATOM 711 O O . ALA A 1 94 ? 56.813 19.303 1.610 1.00 14.38 90 ALA A O 1
ATOM 713 N N A SER A 1 95 ? 55.984 19.778 3.624 0.50 13.36 91 SER A N 1
ATOM 714 N N B SER A 1 95 ? 56.015 19.887 3.882 0.50 14.86 91 SER A N 1
ATOM 715 C CA A SER A 1 95 ? 56.812 18.761 4.295 0.50 14.71 91 SER A CA 1
ATOM 716 C CA B SER A 1 95 ? 56.995 18.981 4.469 0.50 16.17 91 SER A CA 1
ATOM 717 C C A SER A 1 95 ? 56.141 17.394 4.418 0.50 15.19 91 SER A C 1
ATOM 718 C C B SER A 1 95 ? 56.458 17.572 4.472 0.50 16.89 91 SER A C 1
ATOM 719 O O A SER A 1 95 ? 56.708 16.471 5.026 0.50 17.11 91 SER A O 1
ATOM 720 O O B SER A 1 95 ? 57.012 16.653 5.097 0.50 19.39 91 SER A O 1
ATOM 725 N N . GLY A 1 96 ? 54.955 17.228 3.854 1.00 15.41 92 GLY A N 1
ATOM 726 C CA . GLY A 1 96 ? 54.184 16.006 4.038 1.00 15.45 92 GLY A CA 1
ATOM 727 C C . GLY A 1 96 ? 53.534 15.852 5.409 1.00 15.71 92 GLY A C 1
ATOM 728 O O . GLY A 1 96 ? 53.073 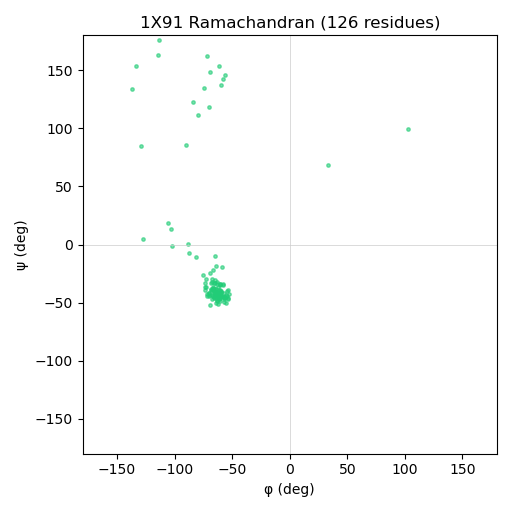14.763 5.780 1.00 18.91 92 GLY A O 1
ATOM 729 N N . ASP A 1 97 ? 53.512 16.933 6.182 1.00 12.78 93 ASP A N 1
ATOM 730 C CA . ASP A 1 97 ? 53.025 16.913 7.555 1.00 11.87 93 ASP A CA 1
ATOM 731 C C . ASP A 1 97 ? 51.539 17.203 7.590 1.00 13.13 93 ASP A C 1
ATOM 732 O O . ASP A 1 97 ? 51.114 18.345 7.765 1.00 12.76 93 ASP A O 1
ATOM 737 N N . GLY A 1 98 ? 50.748 16.158 7.422 1.00 13.01 94 GLY A N 1
ATOM 738 C CA . GLY A 1 98 ? 49.319 16.284 7.434 1.00 12.99 94 GLY A CA 1
ATOM 739 C C . GLY A 1 98 ? 48.752 16.826 8.740 1.00 13.55 94 GLY A C 1
ATOM 740 O O . GLY A 1 98 ? 47.763 17.545 8.762 1.00 13.28 94 GLY A O 1
ATOM 741 N N A MET A 1 99 ? 49.353 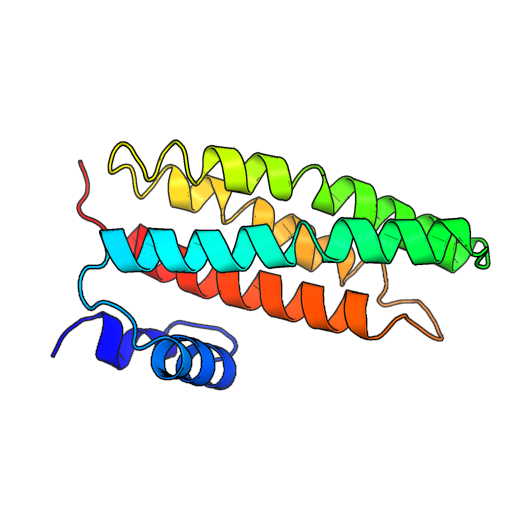16.441 9.859 0.50 12.41 95 MET A N 1
ATOM 742 N N B MET A 1 99 ? 49.308 16.319 10.018 0.50 13.80 95 MET A N 1
ATOM 743 C CA A MET A 1 99 ? 48.869 16.874 11.173 0.50 12.58 95 MET A CA 1
ATOM 744 C CA B MET A 1 99 ? 48.784 16.759 11.299 0.50 14.64 95 MET A CA 1
ATOM 745 C C A MET A 1 99 ? 49.075 18.375 11.322 0.50 12.10 95 MET A C 1
ATOM 746 C C B MET A 1 99 ? 49.013 18.246 11.470 0.50 14.22 95 MET A C 1
ATOM 747 O O A MET A 1 99 ? 48.204 19.055 11.831 0.50 11.70 95 MET A O 1
ATOM 748 O O B MET A 1 99 ? 48.122 18.984 11.857 0.50 12.93 95 MET A O 1
ATOM 757 N N . GLY A 1 100 ? 50.201 18.883 10.855 1.00 11.84 96 GLY A N 1
ATOM 758 C CA . GLY A 1 100 ? 50.500 20.294 10.922 1.00 11.83 96 GLY A CA 1
ATOM 759 C C . GLY A 1 100 ? 49.523 21.081 10.083 1.00 11.69 96 GLY A C 1
ATOM 760 O O . GLY A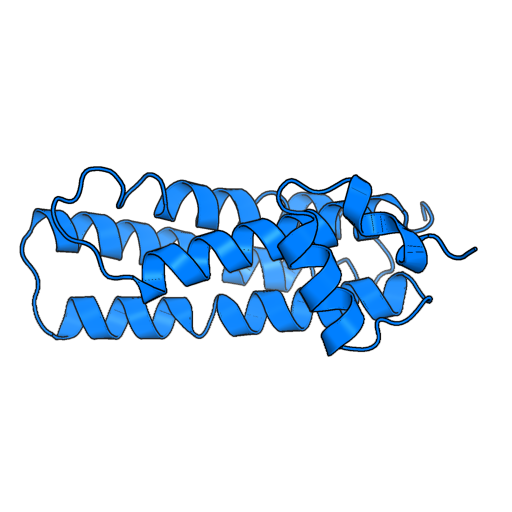 1 100 ? 48.999 22.149 10.495 1.00 11.42 96 GLY A O 1
ATOM 761 N N . MET A 1 101 ? 49.283 20.569 8.874 1.00 11.38 97 MET A N 1
ATOM 762 C CA . MET A 1 101 ? 48.280 21.158 7.999 1.00 10.94 97 MET A CA 1
ATOM 763 C C . MET A 1 101 ? 46.924 21.204 8.696 1.00 10.68 97 MET A C 1
ATOM 764 O O . MET A 1 101 ? 46.214 22.209 8.669 1.00 10.16 97 MET A O 1
ATOM 769 N N . ASN A 1 102 ? 46.563 20.116 9.334 1.00 10.85 98 ASN A N 1
ATOM 770 C CA . ASN A 1 102 ? 45.263 19.970 9.932 1.00 10.98 98 ASN A CA 1
ATOM 771 C C . ASN A 1 102 ? 45.000 20.961 11.050 1.00 9.50 98 ASN A C 1
ATOM 772 O O . ASN A 1 102 ? 43.970 21.606 11.102 1.00 10.66 98 ASN A O 1
ATOM 777 N N . MET A 1 103 ? 45.993 21.156 11.896 1.00 10.18 99 MET A N 1
ATOM 778 C CA . MET A 1 103 ? 45.895 22.067 13.030 1.00 9.16 99 MET A CA 1
ATOM 779 C C . MET A 1 103 ? 45.672 23.502 12.520 1.00 9.74 99 MET A C 1
ATOM 780 O O . MET A 1 103 ? 44.831 24.245 13.029 1.00 10.31 99 MET A O 1
ATOM 785 N N . LYS A 1 104 ? 46.448 23.852 11.493 1.00 8.04 100 LYS A N 1
ATOM 786 C CA . LYS A 1 104 ? 46.348 25.213 10.960 1.00 8.31 100 LYS A CA 1
ATOM 787 C C . LYS A 1 104 ? 45.079 25.448 10.157 1.00 8.07 100 LYS A C 1
ATOM 788 O O . LYS A 1 104 ? 44.445 26.517 10.266 1.00 8.85 100 LYS A O 1
ATOM 794 N N . VAL A 1 105 ? 44.602 24.460 9.405 1.00 7.78 101 VAL A N 1
ATOM 795 C CA . VAL A 1 105 ? 43.310 24.565 8.725 1.00 8.47 101 VAL A CA 1
ATOM 796 C C . VAL A 1 105 ? 42.183 24.665 9.723 1.00 9.81 101 VAL A C 1
ATOM 797 O O . VAL A 1 105 ? 41.234 25.432 9.538 1.00 9.69 101 VAL A O 1
ATOM 801 N N A SER A 1 106 ? 42.296 23.946 10.823 0.50 8.78 102 SER A N 1
ATOM 802 N N B SER A 1 106 ? 42.222 23.892 10.894 0.50 9.05 102 SER A N 1
ATOM 803 C CA A SER A 1 106 ? 41.293 24.029 11.884 0.50 9.91 102 SER A CA 1
ATOM 804 C CA B SER A 1 106 ? 41.185 23.991 11.919 0.50 10.78 102 SER A CA 1
ATOM 805 C C A SER A 1 106 ? 41.178 25.453 12.449 0.50 10.52 102 SER A C 1
ATOM 806 C C B SER A 1 106 ? 41.055 25.413 12.421 0.50 11.31 102 SER A C 1
ATOM 807 O O A SER A 1 106 ? 40.084 25.949 12.700 0.50 11.00 102 SER A O 1
ATOM 808 O O B SER A 1 106 ? 39.975 25.910 12.700 0.50 11.79 102 SER A O 1
ATOM 813 N N . ALA A 1 107 ? 42.307 26.108 12.637 1.00 10.40 103 ALA A N 1
ATOM 814 C CA . ALA A 1 107 ? 42.334 27.456 13.100 1.00 10.49 103 ALA A CA 1
ATOM 815 C C . ALA A 1 107 ? 41.738 28.393 12.072 1.00 10.37 103 ALA A C 1
ATOM 816 O O . ALA A 1 107 ? 40.979 29.284 12.427 1.00 11.74 103 ALA A O 1
ATOM 818 N N . ALA A 1 108 ? 42.037 28.173 10.798 1.00 9.34 104 ALA A N 1
ATOM 819 C CA . ALA A 1 108 ? 41.403 28.993 9.736 1.00 8.95 104 ALA A CA 1
ATOM 820 C C . ALA A 1 108 ? 39.914 28.861 9.731 1.00 10.07 104 ALA A C 1
ATOM 821 O O . ALA A 1 108 ? 39.184 29.871 9.556 1.00 11.17 104 ALA A O 1
ATOM 823 N N . LEU A 1 109 ? 39.403 27.640 9.857 1.00 9.72 105 LEU A N 1
ATOM 824 C CA . LEU A 1 109 ? 37.964 27.381 9.869 1.00 10.37 105 LEU A CA 1
ATOM 825 C C . LEU A 1 109 ? 37.282 28.191 10.949 1.00 11.31 105 LEU A C 1
ATOM 826 O O . LEU A 1 109 ? 36.236 28.793 10.729 1.00 11.37 105 LEU A O 1
ATOM 831 N N . ASP A 1 110 ? 37.893 28.239 12.124 1.00 11.82 106 ASP A N 1
ATOM 832 C CA . ASP A 1 110 ? 37.348 29.004 13.241 1.00 13.29 106 ASP A CA 1
ATOM 833 C C . ASP A 1 110 ? 37.253 30.473 12.880 1.00 12.56 106 ASP A C 1
ATOM 834 O O . ASP A 1 110 ? 36.303 31.156 13.323 1.00 13.55 106 ASP A O 1
ATOM 839 N N . GLY A 1 111 ? 38.190 30.976 12.078 1.00 12.88 107 GLY A N 1
ATOM 840 C CA . GLY A 1 111 ? 38.125 32.356 11.622 1.00 12.70 107 GLY A CA 1
ATOM 841 C C . GLY A 1 111 ? 36.908 32.585 10.771 1.00 12.49 107 GLY A C 1
ATOM 842 O O . GLY A 1 111 ? 36.172 33.583 10.986 1.00 12.31 107 GLY A O 1
ATOM 843 N N . ALA A 1 112 ? 36.641 31.720 9.789 1.00 10.72 108 ALA A N 1
ATOM 844 C CA . ALA A 1 112 ? 35.450 31.834 8.980 1.00 11.36 108 ALA A CA 1
ATOM 845 C C . ALA A 1 112 ? 34.181 31.709 9.825 1.00 12.80 108 ALA A C 1
ATOM 846 O O . ALA A 1 112 ? 33.244 32.479 9.629 1.00 12.92 108 ALA A O 1
ATOM 848 N N . ASP A 1 113 ? 34.157 30.781 10.771 1.00 12.86 109 ASP A N 1
ATOM 849 C CA . ASP A 1 113 ? 32.977 30.507 11.604 1.00 14.58 109 ASP A CA 1
ATOM 850 C C . ASP A 1 113 ? 32.714 31.721 12.488 1.00 13.63 109 ASP A C 1
ATOM 851 O O . ASP A 1 113 ? 31.533 32.099 12.710 1.00 14.70 109 ASP A O 1
ATOM 856 N N . THR A 1 114 ? 33.776 32.331 12.965 1.00 14.37 110 THR A N 1
ATOM 857 C CA . THR A 1 114 ? 33.680 33.492 13.861 1.00 14.24 110 THR A CA 1
ATOM 858 C C . THR A 1 114 ? 33.145 34.684 13.085 1.00 15.88 110 THR A C 1
ATOM 859 O O . THR A 1 114 ? 32.261 35.370 13.576 1.00 16.14 110 THR A O 1
ATOM 863 N N . CYS A 1 115 ? 33.639 34.895 11.865 1.00 14.28 111 CYS A N 1
ATOM 864 C CA . CYS A 1 115 ? 33.050 35.904 10.987 1.00 14.48 111 CYS A CA 1
ATOM 865 C C . CYS A 1 115 ? 31.550 35.692 10.827 1.00 15.91 111 CYS A C 1
ATOM 866 O O . CYS A 1 115 ? 30.756 36.630 11.009 1.00 15.98 111 CYS A O 1
ATOM 869 N N . LEU A 1 116 ? 31.124 34.459 10.562 1.00 16.32 112 LEU A N 1
ATOM 870 C CA . LEU A 1 116 ? 29.702 34.167 10.413 1.00 18.82 112 LEU A CA 1
ATOM 871 C C . LEU A 1 116 ? 28.936 34.530 11.687 1.00 20.74 112 LEU A C 1
ATOM 872 O O . LEU A 1 116 ? 27.858 35.134 11.640 1.00 22.45 112 LEU A O 1
ATOM 877 N N A ASP A 1 117 ? 29.495 34.189 12.842 0.50 21.81 113 ASP A N 1
ATOM 878 N N B ASP A 1 117 ? 29.460 33.697 13.169 0.50 29.08 113 ASP A N 1
ATOM 879 C CA A ASP A 1 117 ? 28.882 34.558 14.128 0.50 23.13 113 ASP A CA 1
ATOM 880 C CA B ASP A 1 117 ? 28.792 34.100 14.391 0.50 29.42 113 ASP A CA 1
ATOM 881 C C A ASP A 1 117 ? 28.919 36.092 14.418 0.50 23.76 113 ASP A C 1
ATOM 882 C C B ASP A 1 117 ? 28.496 35.601 14.355 0.50 29.66 113 ASP A C 1
ATOM 883 O O A ASP A 1 117 ? 28.028 36.629 15.083 0.50 23.91 113 ASP A O 1
ATOM 884 O O B ASP A 1 117 ? 27.561 36.101 14.968 0.50 30.08 113 ASP A O 1
ATOM 893 N N . ASP A 1 118 ? 29.925 36.798 13.910 1.00 24.86 114 ASP A N 1
ATOM 894 C CA . ASP A 1 118 ? 30.054 38.233 14.132 1.00 25.21 114 ASP A CA 1
ATOM 895 C C . ASP A 1 118 ? 28.999 38.999 13.328 1.00 25.68 114 ASP A C 1
ATOM 896 O O . ASP A 1 118 ? 28.660 40.136 13.729 1.00 25.61 114 ASP A O 1
ATOM 901 N N . VAL A 1 119 ? 28.531 38.421 12.208 1.00 24.06 115 VAL A N 1
ATOM 902 C CA . VAL A 1 119 ? 27.577 39.095 11.297 1.00 24.64 115 VAL A CA 1
ATOM 903 C C . VAL A 1 119 ? 26.145 38.612 11.452 1.00 25.47 115 VAL A C 1
ATOM 904 O O . VAL A 1 119 ? 25.247 39.145 10.785 1.00 25.09 115 VAL A O 1
ATOM 908 N N . LYS A 1 120 ? 25.938 37.647 12.345 1.00 27.12 116 LYS A N 1
ATOM 909 C CA . LYS A 1 120 ? 24.647 36.974 12.504 1.00 27.66 116 LYS A CA 1
ATOM 910 C C . LYS A 1 120 ? 23.552 37.845 13.042 1.00 27.25 116 LYS A C 1
ATOM 911 O O . LYS A 1 120 ? 22.395 37.610 12.735 1.00 28.44 116 LYS A O 1
ATOM 917 N N . ARG A 1 121 ? 23.915 38.798 13.895 1.00 26.58 117 ARG A N 1
ATOM 918 C CA . ARG A 1 121 ? 22.962 39.649 14.573 1.00 27.05 117 ARG A CA 1
ATOM 919 C C . ARG A 1 121 ? 22.659 40.864 13.744 1.00 25.31 117 ARG A C 1
ATOM 920 O O . ARG A 1 121 ? 21.879 41.727 14.193 1.00 28.17 117 ARG A O 1
ATOM 928 N N . LEU A 1 122 ? 23.276 40.962 12.554 1.00 22.36 118 LEU A N 1
ATOM 929 C CA . LEU A 1 122 ? 22.969 42.065 11.662 1.00 19.96 118 LEU A CA 1
ATOM 930 C C . LEU A 1 122 ? 21.595 41.891 10.985 1.00 18.06 118 LEU A C 1
ATOM 931 O O . LEU A 1 122 ? 21.228 40.852 10.474 1.00 18.40 118 LEU A O 1
ATOM 936 N N . ARG A 1 123 ? 20.833 42.971 10.966 1.00 17.63 119 ARG A N 1
ATOM 937 C CA . ARG A 1 123 ? 19.554 42.961 10.294 1.00 15.95 119 ARG A CA 1
ATOM 938 C C . ARG A 1 123 ? 19.638 42.693 8.782 1.00 15.44 119 ARG A C 1
ATOM 939 O O . ARG A 1 123 ? 18.800 41.994 8.210 1.00 15.97 119 ARG A O 1
ATOM 947 N N . SER A 1 124 ? 20.633 43.302 8.155 1.00 15.09 120 SER A N 1
ATOM 948 C CA . SER A 1 124 ? 20.907 43.163 6.731 1.00 15.96 120 SER A CA 1
ATOM 949 C C . SER A 1 124 ? 22.404 43.015 6.603 1.00 16.68 120 SER A C 1
ATOM 950 O O . SER A 1 124 ? 23.171 43.718 7.227 1.00 15.42 120 SER A O 1
ATOM 953 N N . VAL A 1 125 ? 22.808 42.042 5.804 1.00 17.74 121 VAL A N 1
ATOM 954 C CA . VAL A 1 125 ? 24.196 41.659 5.727 1.00 17.00 121 VAL A CA 1
ATOM 955 C C . VAL A 1 125 ? 24.633 41.523 4.277 1.00 16.46 121 VAL A C 1
ATOM 956 O O . VAL A 1 125 ? 23.802 41.330 3.377 1.00 16.66 121 VAL A O 1
ATOM 960 N N . ASP A 1 126 ? 25.930 41.725 4.051 1.00 16.45 122 ASP A N 1
ATOM 961 C CA . ASP A 1 126 ? 26.491 41.484 2.726 1.00 16.70 122 ASP A CA 1
ATOM 962 C C . ASP A 1 126 ? 26.528 39.985 2.400 1.00 16.83 122 ASP A C 1
ATOM 963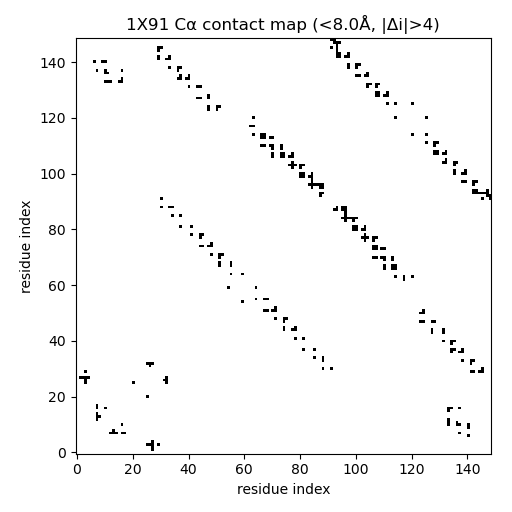 O O . ASP A 1 126 ? 27.195 39.207 3.076 1.00 15.91 122 ASP A O 1
ATOM 968 N N . SER A 1 127 ? 25.824 39.570 1.372 1.00 17.30 123 SER A N 1
ATOM 969 C CA . SER A 1 127 ? 25.682 38.163 1.053 1.00 18.64 123 SER A CA 1
ATOM 970 C C . SER A 1 127 ? 27.000 37.507 0.636 1.00 18.53 123 SER A C 1
ATOM 971 O O . SER A 1 127 ? 27.180 36.304 0.908 1.00 18.85 123 SER A O 1
ATOM 974 N N . SER A 1 128 ? 27.895 38.248 -0.024 1.00 17.93 124 SER A N 1
ATOM 975 C CA . SER A 1 128 ? 29.187 37.677 -0.449 1.00 19.03 124 SER A CA 1
ATOM 976 C C . SER A 1 128 ? 30.046 37.377 0.785 1.00 18.50 124 SER A C 1
ATOM 977 O O . SER A 1 128 ? 30.748 36.371 0.816 1.00 17.50 124 SER A O 1
ATOM 980 N N . VAL A 1 129 ? 30.018 38.228 1.816 1.00 16.93 125 VAL A N 1
ATOM 981 C CA . VAL A 1 129 ? 30.734 37.906 3.038 1.00 16.15 125 VAL A CA 1
ATOM 982 C C . VAL A 1 129 ? 30.175 36.622 3.651 1.00 15.77 125 VAL A C 1
ATOM 983 O O . VAL A 1 129 ? 30.952 35.723 4.042 1.00 13.60 125 VAL A O 1
ATOM 987 N N . VAL A 1 130 ? 28.862 36.497 3.754 1.00 14.21 126 VAL A N 1
ATOM 988 C CA . VAL A 1 130 ? 28.258 35.317 4.388 1.00 14.48 126 VAL A CA 1
ATOM 989 C C . VAL A 1 130 ? 28.541 34.079 3.533 1.00 15.31 126 VAL A C 1
ATOM 990 O O . VAL A 1 130 ? 28.960 33.051 4.049 1.00 14.52 126 VAL A O 1
ATOM 994 N N . ASN A 1 131 ? 28.383 34.214 2.231 1.00 14.88 127 ASN A N 1
ATOM 995 C CA . ASN A 1 131 ? 28.477 33.065 1.335 1.00 16.16 127 ASN A CA 1
ATOM 996 C C . ASN A 1 131 ? 29.933 32.629 1.244 1.00 15.31 127 ASN A C 1
ATOM 997 O O . ASN A 1 131 ? 30.190 31.450 1.280 1.00 15.47 127 ASN A O 1
ATOM 1002 N N . ASN A 1 132 ? 30.867 33.562 1.096 1.00 13.75 128 ASN A N 1
ATOM 1003 C CA . ASN A 1 132 ? 32.292 33.202 1.087 1.00 13.76 128 ASN A CA 1
ATOM 1004 C C . ASN A 1 132 ? 32.733 32.591 2.398 1.00 13.47 128 ASN A C 1
ATOM 1005 O O . ASN A 1 132 ? 33.584 31.707 2.409 1.00 12.62 128 ASN A O 1
ATOM 1010 N N . SER A 1 133 ? 32.199 33.062 3.527 1.00 13.06 129 SER A N 1
ATOM 1011 C CA . SER A 1 133 ? 32.535 32.485 4.822 1.00 13.35 129 SER A CA 1
ATOM 1012 C C . SER A 1 133 ? 32.062 31.055 4.936 1.00 13.08 129 SER A C 1
ATOM 1013 O O . SER A 1 133 ? 32.785 30.203 5.423 1.00 13.40 129 SER A O 1
ATOM 1016 N N . LYS A 1 134 ? 30.853 30.808 4.470 1.00 12.75 130 LYS A N 1
ATOM 1017 C CA . LYS A 1 134 ? 30.355 29.440 4.406 1.00 13.04 130 LYS A CA 1
ATOM 1018 C C . LYS A 1 134 ? 31.216 28.585 3.465 1.00 13.42 130 LYS A C 1
ATOM 1019 O O . LYS A 1 134 ? 31.556 27.452 3.797 1.00 13.68 130 LYS A O 1
ATOM 1025 N N . THR A 1 135 ? 31.586 29.106 2.314 1.00 12.60 131 THR A N 1
ATOM 1026 C CA . THR A 1 135 ? 32.425 28.395 1.337 1.00 13.01 131 THR A CA 1
ATOM 1027 C C . THR A 1 135 ? 33.773 28.062 1.957 1.00 12.43 131 THR A C 1
ATOM 1028 O O . THR A 1 135 ? 34.271 26.957 1.827 1.00 13.13 131 THR A O 1
ATOM 1032 N N . ILE A 1 136 ? 34.365 29.003 2.674 1.00 11.23 132 ILE A N 1
ATOM 1033 C CA . ILE A 1 136 ? 35.666 28.730 3.273 1.00 10.95 132 ILE A CA 1
ATOM 1034 C C . ILE A 1 136 ? 35.544 27.703 4.381 1.00 12.48 132 ILE A C 1
ATOM 1035 O O . ILE A 1 136 ? 36.412 26.847 4.504 1.00 10.57 132 ILE A O 1
ATOM 1040 N N . LYS A 1 137 ? 34.490 27.766 5.192 1.00 13.39 133 LYS A N 1
ATOM 1041 C CA . LYS A 1 137 ? 34.284 26.782 6.202 1.00 12.83 133 LYS A CA 1
ATOM 1042 C C . LYS A 1 137 ? 34.198 25.377 5.554 1.00 11.63 133 LYS A C 1
ATOM 1043 O O . LYS A 1 137 ? 34.808 24.420 6.054 1.00 10.91 133 LYS A O 1
ATOM 1049 N N . ASN A 1 138 ? 33.449 25.289 4.472 1.00 11.37 134 ASN A N 1
ATOM 1050 C CA . ASN A 1 138 ? 33.280 24.002 3.766 1.00 10.94 134 ASN A CA 1
ATOM 1051 C C . ASN A 1 138 ? 34.601 23.499 3.177 1.00 11.31 134 ASN A C 1
ATOM 1052 O O . ASN A 1 138 ? 34.938 22.292 3.278 1.00 11.52 134 ASN A O 1
ATOM 1057 N N . LEU A 1 139 ? 35.363 24.385 2.538 1.00 10.79 135 LEU A N 1
ATOM 1058 C CA . LEU A 1 139 ? 36.657 24.041 1.956 1.00 10.93 135 LEU A CA 1
ATOM 1059 C C . LEU A 1 139 ? 37.602 23.594 3.059 1.00 11.07 135 LEU A C 1
ATOM 1060 O O . LEU A 1 139 ? 38.334 22.621 2.898 1.00 10.46 135 LEU A O 1
ATOM 1065 N N . CYS A 1 140 ? 37.623 24.318 4.191 1.00 10.91 136 CYS A N 1
ATOM 1066 C CA . CYS A 1 140 ? 38.463 23.838 5.310 1.00 10.64 136 CYS A CA 1
ATOM 1067 C C . CYS A 1 140 ? 38.045 22.457 5.770 1.00 10.57 136 CYS A C 1
ATOM 1068 O O . CYS A 1 140 ? 38.911 21.622 6.077 1.00 10.34 136 CYS A O 1
ATOM 1071 N N . GLY A 1 141 ? 36.745 22.207 5.818 1.00 10.60 137 GLY A N 1
ATOM 1072 C CA . GLY A 1 141 ? 36.232 20.896 6.225 1.00 11.49 137 GLY A CA 1
ATOM 1073 C C . GLY A 1 141 ? 36.740 19.794 5.306 1.00 11.76 137 GLY A C 1
ATOM 1074 O O . GLY A 1 141 ? 37.179 18.750 5.791 1.00 11.07 137 GLY A O 1
ATOM 1075 N N . ILE A 1 142 ? 36.775 20.050 3.999 1.00 11.34 138 ILE A N 1
ATOM 1076 C CA . ILE A 1 142 ? 37.318 19.110 3.038 1.00 11.14 138 ILE A CA 1
ATOM 1077 C C . ILE A 1 142 ? 38.817 18.901 3.289 1.00 10.57 138 ILE A C 1
ATOM 1078 O O . ILE A 1 142 ? 39.322 17.783 3.311 1.00 11.48 138 ILE A O 1
ATOM 1083 N N . ALA A 1 143 ? 39.561 19.996 3.489 1.00 9.51 139 ALA A N 1
ATOM 1084 C CA . ALA A 1 143 ? 40.992 19.918 3.714 1.00 9.59 139 ALA A CA 1
ATOM 1085 C C . ALA A 1 143 ? 41.315 19.155 5.016 1.00 10.46 139 ALA A C 1
ATOM 1086 O O . ALA A 1 143 ? 42.363 18.555 5.126 1.00 12.35 139 ALA A O 1
ATOM 1088 N N . LEU A 1 144 ? 40.470 19.246 6.027 1.00 10.71 140 LEU A N 1
ATOM 1089 C CA . LEU A 1 144 ? 40.687 18.515 7.266 1.00 10.60 140 LEU A CA 1
ATOM 1090 C C . LEU A 1 144 ? 40.555 17.024 7.052 1.00 12.03 140 LEU A C 1
ATOM 1091 O O . LEU A 1 144 ? 41.354 16.238 7.580 1.00 12.24 140 LEU A O 1
ATOM 1096 N N . VAL A 1 145 ? 39.607 16.628 6.246 1.00 12.24 141 VAL A N 1
ATOM 1097 C CA . VAL A 1 145 ? 39.438 15.213 5.981 1.00 12.81 141 VAL A CA 1
ATOM 1098 C C . VAL A 1 145 ? 40.633 14.684 5.179 1.00 14.16 141 VAL A C 1
ATOM 1099 O O . VAL A 1 145 ? 41.219 13.654 5.512 1.00 13.17 141 VAL A O 1
ATOM 1103 N N . ILE A 1 146 ? 41.067 15.430 4.177 1.00 12.55 142 ILE A N 1
ATOM 1104 C CA . ILE A 1 146 ? 42.221 15.068 3.366 1.00 13.27 142 ILE A CA 1
ATOM 1105 C C . ILE A 1 146 ? 43.498 15.002 4.182 1.00 12.98 142 ILE A C 1
ATOM 1106 O O . ILE A 1 146 ? 44.238 13.991 4.144 1.00 15.95 142 ILE A O 1
ATOM 1111 N N . SER A 1 147 ? 43.780 16.038 4.943 1.00 14.51 143 SER A N 1
ATOM 1112 C CA . SER A 1 147 ? 45.013 16.071 5.728 1.00 14.37 143 SER A CA 1
ATOM 1113 C C . SER A 1 147 ? 45.062 14.958 6.790 1.00 15.95 143 SER A C 1
ATOM 1114 O O . SER A 1 147 ? 46.141 14.422 7.103 1.00 16.21 143 SER A O 1
ATOM 1117 N N . ASN A 1 148 ? 43.901 14.617 7.354 1.00 16.67 144 ASN A N 1
ATOM 1118 C CA . ASN A 1 148 ? 43.799 13.469 8.249 1.00 18.29 144 ASN A CA 1
ATOM 1119 C C . ASN A 1 148 ? 44.232 12.163 7.599 1.00 18.74 144 ASN A C 1
ATOM 1120 O O . ASN A 1 148 ? 44.799 11.279 8.295 1.00 21.54 144 ASN A O 1
ATOM 1125 N N . MET A 1 149 ? 43.976 12.015 6.301 1.00 19.08 145 MET A N 1
ATOM 1126 C CA . MET A 1 149 ? 44.247 10.769 5.579 1.00 20.44 145 MET A CA 1
ATOM 1127 C C . MET A 1 149 ? 45.648 10.623 5.003 1.00 19.97 145 MET A C 1
ATOM 1128 O O . MET A 1 149 ? 46.027 9.556 4.531 1.00 20.52 145 MET A O 1
ATOM 1133 N N . LEU A 1 150 ? 46.444 11.676 5.073 1.00 19.18 146 LEU A N 1
ATOM 1134 C CA . LEU A 1 150 ? 47.786 11.627 4.577 1.00 20.02 146 LEU A CA 1
ATOM 1135 C C . LEU A 1 150 ? 48.590 10.712 5.495 1.00 21.18 146 LEU A C 1
ATOM 1136 O O . LEU A 1 150 ? 48.318 10.635 6.695 1.00 20.13 146 LEU A O 1
ATOM 1141 N N . PRO A 1 151 ? 49.573 10.020 4.937 1.00 23.99 147 PRO A N 1
ATOM 1142 C CA . PRO A 1 151 ? 50.423 9.136 5.743 1.00 25.54 147 PRO A CA 1
ATOM 1143 C C . PRO A 1 151 ? 51.076 9.882 6.897 1.00 28.09 147 PRO A C 1
ATOM 1144 O O . PRO A 1 151 ? 51.437 11.058 6.780 1.00 26.82 147 PRO A O 1
ATOM 1148 N N . ARG A 1 152 ? 51.240 9.173 8.002 1.00 30.33 148 ARG A N 1
ATOM 1149 C CA . ARG A 1 152 ? 51.819 9.713 9.212 1.00 33.72 148 ARG A CA 1
ATOM 1150 C C . ARG A 1 152 ? 53.313 9.590 9.006 1.00 35.90 148 ARG A C 1
ATOM 1151 O O . ARG A 1 152 ? 53.808 8.496 8.751 1.00 36.51 148 ARG A O 1
ATOM 1159 N N . ASN A 1 153 ? 54.028 10.706 9.082 1.00 38.15 149 ASN A N 1
ATOM 1160 C CA . ASN A 1 153 ? 55.465 10.710 8.765 1.00 39.81 149 ASN A CA 1
ATOM 1161 C C . ASN A 1 153 ? 55.978 9.468 8.013 1.00 40.72 149 ASN A C 1
ATOM 1162 O O . ASN A 1 153 ? 55.986 9.419 6.765 1.00 41.72 149 ASN A O 1
#

InterPro domains:
  IPR006501 Pectinesterase inhibitor domain [PF04043] (31-169)
  IPR006501 Pectinesterase inhibitor domain [SM00856] (26-169)
  IPR006501 Pectinesterase inhibitor domain [TIGR01614] (10-173)
  IPR034086 Pectinesterase inhibitor, plant [cd15797] (27-173)
  IPR035513 Invertase/pectin methylesterase inhibitor domain superfamily [G3DSA:1.20.140.40] (24-176)
  IPR035513 Invertase/pectin methylesterase inhibitor domain superfamily [SSF101148] (29-174)
  IPR052421 Plant Cell Wall Enzyme Inhibitor [PTHR36710] (10-174)

B-factor: mean 18.66, std 7.32, range [7.35, 45.96]

Nearest PDB structures (foldseek):
  1x91-assembly1_A  TM=1.007E+00  e=3.656E-20  Arabidopsis thaliana
  1x8z-assembly1_A-2  TM=8.183E-01  e=3.803E-16  Arabidopsis thaliana
  1x8z-assembly3_A  TM=8.183E-01  e=3.803E-16  Arabidopsis thaliana
  1x8z-assembly2_C  TM=8.197E-01  e=6.622E-15  Arabidopsis thaliana
  1xg2-assembly1_B  TM=9.176E-01  e=1.721E-08  Actinidia chinensis

Organism: Arabidopsis thaliana (NCBI:txid3702)

Solvent-accessible surface area: 8131 Å² total; per-residue (Å²): 153,43,98,36,63,77,1,6,105,106,20,158,62,55,85,40,0,94,149,22,11,110,108,101,186,12,45,61,90,29,71,42,3,0,93,61,0,0,56,16,0,28,43,84,0,58,92,0,35,147,83,0,75,63,27,14,108,71,58,47,75,114,151,10,59,102,8,6,132,34,0,17,88,52,0,97,69,1,25,29,30,0,94,72,0,44,116,64,5,90,86,30,42,6,169,10,0,39,125,53,0,50,42,0,31,87,4,0,44,50,0,28,81,45,6,133,210,25,246,95,59,38,73,34,0,26,81,30,0,110,28,0,51,28,3,0,19,1,0,39,22,0,4,116,48,10,89,214,184